Protein AF-A0A2P2KUN7-F1 (afdb_monomer)

Structure (mmCIF, N/CA/C/O backbone):
data_AF-A0A2P2KUN7-F1
#
_entry.id   AF-A0A2P2KUN7-F1
#
loop_
_atom_site.group_PDB
_atom_site.id
_atom_site.type_symbol
_atom_site.label_atom_id
_atom_site.label_alt_id
_atom_site.label_comp_id
_atom_site.label_asym_id
_atom_site.label_entity_id
_atom_site.label_seq_id
_atom_site.pdbx_PDB_ins_code
_atom_site.Cartn_x
_atom_site.Cartn_y
_atom_site.Cartn_z
_atom_site.occupancy
_atom_site.B_iso_or_equiv
_atom_site.auth_seq_id
_atom_site.auth_comp_id
_atom_site.auth_asym_id
_atom_site.auth_atom_id
_atom_site.pdbx_PDB_model_num
ATOM 1 N N . MET A 1 1 ? -25.362 28.959 31.422 1.00 36.91 1 MET A N 1
ATOM 2 C CA . MET A 1 1 ? -25.036 28.466 30.067 1.00 36.91 1 MET A CA 1
ATOM 3 C C . MET A 1 1 ? -24.163 27.237 30.239 1.00 36.91 1 MET A C 1
ATOM 5 O O . MET A 1 1 ? -23.144 27.335 30.906 1.00 36.91 1 MET A O 1
ATOM 9 N N . LYS A 1 2 ? -24.636 26.069 29.796 1.00 48.44 2 LYS A N 1
ATOM 10 C CA . LYS A 1 2 ? -23.976 24.772 29.997 1.00 48.44 2 LYS A CA 1
ATOM 11 C C . LYS A 1 2 ? -23.300 24.327 28.696 1.00 48.44 2 LYS A C 1
ATOM 13 O O . LYS A 1 2 ? -23.840 24.568 27.621 1.00 48.44 2 LYS A O 1
ATOM 18 N N . SER A 1 3 ? -22.166 23.643 28.877 1.00 45.91 3 SER A N 1
ATOM 19 C CA . SER A 1 3 ? -21.420 22.771 27.951 1.00 45.91 3 SER A CA 1
ATOM 20 C C . SER A 1 3 ? -20.601 23.395 26.804 1.00 45.91 3 SER A C 1
ATOM 22 O O . SER A 1 3 ? -21.034 23.409 25.659 1.00 45.91 3 SER A O 1
ATOM 24 N N . LEU A 1 4 ? -19.337 23.734 27.106 1.00 48.34 4 LEU A N 1
ATOM 25 C CA . LEU A 1 4 ? -18.193 23.693 26.165 1.00 48.34 4 LEU A CA 1
ATOM 26 C C . LEU A 1 4 ? -17.380 22.377 26.273 1.00 48.34 4 LEU A C 1
ATOM 28 O O . LEU A 1 4 ? -16.422 22.163 25.543 1.00 48.34 4 LEU A O 1
ATOM 32 N N . GLN A 1 5 ? -17.790 21.453 27.146 1.00 49.41 5 GLN A N 1
ATOM 33 C CA . GLN A 1 5 ? -17.000 20.285 27.565 1.00 49.41 5 GLN A CA 1
ATOM 34 C C . GLN A 1 5 ? -17.011 19.101 26.570 1.00 49.41 5 GLN A C 1
ATOM 36 O O . GLN A 1 5 ? -16.360 18.086 26.795 1.00 49.41 5 GLN A O 1
ATOM 41 N N . GLY A 1 6 ? -17.756 19.204 25.462 1.00 46.31 6 GLY A N 1
ATOM 42 C CA . GLY A 1 6 ? -17.909 18.117 24.483 1.00 46.31 6 GLY A CA 1
ATOM 43 C C . GLY A 1 6 ? -16.865 18.093 23.359 1.00 46.31 6 GLY A C 1
ATOM 44 O O . GLY A 1 6 ? -16.671 17.052 22.733 1.00 46.31 6 GLY A O 1
ATOM 45 N N . ALA A 1 7 ? -16.195 19.217 23.085 1.00 49.75 7 ALA A N 1
ATOM 46 C CA . ALA A 1 7 ? -15.237 19.312 21.979 1.00 49.75 7 ALA A CA 1
ATOM 47 C C . ALA A 1 7 ? -13.875 18.684 22.330 1.00 49.75 7 ALA A C 1
ATOM 49 O O . ALA A 1 7 ? -13.266 18.014 21.498 1.00 49.75 7 ALA A O 1
ATOM 50 N N . GLU A 1 8 ? -13.435 18.830 23.580 1.00 46.00 8 GLU A N 1
ATOM 51 C CA . GLU A 1 8 ? -12.116 18.371 24.029 1.00 46.00 8 GLU A CA 1
ATOM 52 C C . GLU A 1 8 ? -12.038 16.841 24.160 1.0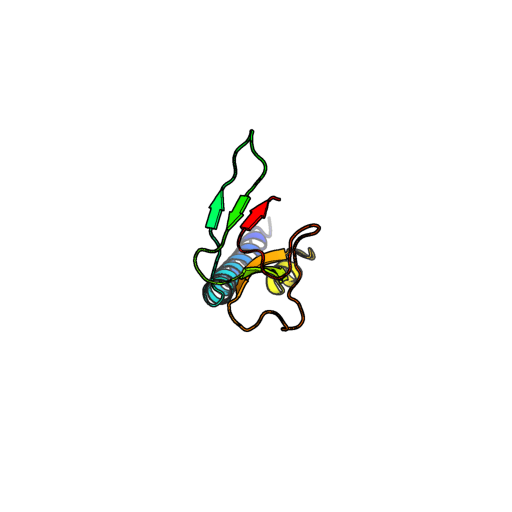0 46.00 8 GLU A C 1
ATOM 54 O O . GLU A 1 8 ? -11.036 16.236 23.783 1.00 46.00 8 GLU A O 1
ATOM 59 N N . ALA A 1 9 ? -13.129 16.184 24.574 1.00 49.12 9 ALA A N 1
ATOM 60 C CA . ALA A 1 9 ? -13.190 14.722 24.667 1.00 49.12 9 ALA A CA 1
ATOM 61 C C . ALA A 1 9 ? -13.134 14.028 23.290 1.00 49.12 9 ALA A C 1
ATOM 63 O O . ALA A 1 9 ? -12.542 12.956 23.158 1.00 49.12 9 ALA A O 1
ATOM 64 N N . LYS A 1 10 ? -13.697 14.649 22.239 1.00 46.66 10 LYS A N 1
ATOM 65 C CA . LYS A 1 10 ? -13.575 14.145 20.859 1.00 46.66 10 LYS A CA 1
ATOM 66 C C . LYS A 1 10 ? -12.169 14.352 20.288 1.00 46.66 10 LYS A C 1
ATOM 68 O O . LYS A 1 10 ? -11.684 13.489 19.560 1.00 46.66 10 LYS A O 1
ATOM 73 N N . ALA A 1 11 ? -11.507 15.458 20.631 1.00 49.75 11 ALA A N 1
ATOM 74 C CA . ALA A 1 11 ? -10.143 15.740 20.186 1.00 49.75 11 ALA A CA 1
ATOM 75 C C . ALA A 1 11 ? -9.107 14.815 20.853 1.00 49.75 11 ALA A C 1
ATOM 77 O O . ALA A 1 11 ? -8.237 14.282 20.166 1.00 49.75 11 ALA A O 1
ATOM 78 N N . ALA A 1 12 ? -9.237 14.557 22.160 1.00 48.34 12 ALA A N 1
ATOM 79 C CA . ALA A 1 12 ? -8.324 13.684 22.903 1.00 48.34 12 ALA A CA 1
ATOM 80 C C . ALA A 1 12 ? -8.377 12.220 22.423 1.00 48.34 12 ALA A C 1
ATOM 82 O O . ALA A 1 12 ? -7.335 11.589 22.245 1.00 48.34 12 ALA A O 1
ATOM 83 N N . GLY A 1 13 ? -9.576 11.701 22.122 1.00 51.28 13 GLY A N 1
ATOM 84 C CA . GLY A 1 13 ? -9.734 10.371 21.523 1.00 51.28 13 GLY A CA 1
ATOM 85 C C . GLY A 1 13 ? -9.123 10.273 20.119 1.00 51.28 13 GLY A C 1
ATOM 86 O O . GLY A 1 13 ? -8.451 9.294 19.803 1.00 51.28 13 GLY A O 1
ATOM 87 N N . GLY A 1 14 ? -9.287 11.309 19.288 1.00 55.44 14 GLY A N 1
ATOM 88 C CA . GLY A 1 14 ? -8.699 11.361 17.943 1.00 55.44 14 GLY A CA 1
ATOM 89 C C . GLY A 1 14 ? -7.167 11.459 17.932 1.00 55.44 14 GLY A C 1
ATOM 90 O O . GLY A 1 14 ? -6.523 10.868 17.062 1.00 55.44 14 GLY A O 1
ATOM 91 N N . ALA A 1 15 ? -6.575 12.160 18.905 1.00 57.59 15 ALA A N 1
ATOM 92 C CA . ALA A 1 15 ? -5.124 12.292 19.045 1.00 57.59 15 ALA A CA 1
ATOM 93 C C . ALA A 1 15 ? -4.45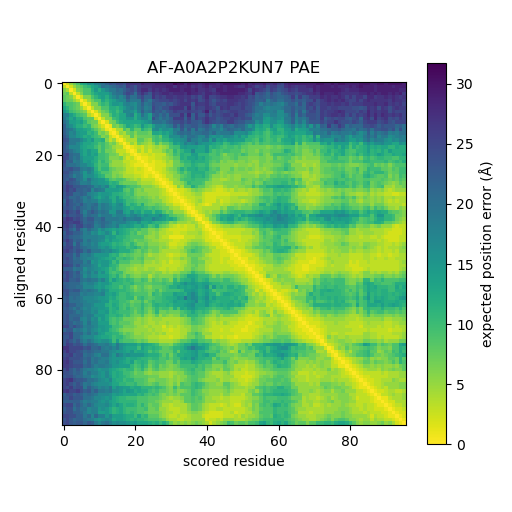4 10.959 19.426 1.00 57.59 15 ALA A C 1
ATOM 95 O O . ALA A 1 15 ? -3.497 10.553 18.766 1.00 57.59 15 ALA A O 1
ATOM 96 N N . GLN A 1 16 ? -5.005 10.231 20.406 1.00 55.91 16 GLN A N 1
ATOM 97 C CA . GLN A 1 16 ? -4.489 8.914 20.810 1.00 55.91 16 GLN A CA 1
ATOM 98 C C . GLN A 1 16 ? -4.586 7.883 19.672 1.00 55.91 16 GLN A C 1
ATOM 100 O O . GLN A 1 16 ? -3.666 7.095 19.455 1.00 55.91 16 GLN A O 1
ATOM 105 N N . LEU A 1 17 ? -5.682 7.910 18.905 1.00 58.72 17 LEU A N 1
ATOM 106 C CA . LEU A 1 17 ? -5.878 7.022 17.756 1.00 58.72 17 LEU A CA 1
ATOM 107 C C . LEU A 1 17 ? -4.945 7.373 16.589 1.00 58.72 17 LEU A C 1
ATOM 109 O O . LEU A 1 17 ? -4.424 6.470 15.940 1.00 58.72 17 LEU A O 1
ATOM 113 N N . SER A 1 18 ? -4.674 8.663 16.359 1.00 61.72 18 SER A N 1
ATOM 114 C CA . SER A 1 18 ? -3.713 9.105 15.337 1.00 61.72 18 SER A CA 1
ATOM 115 C C . SER A 1 18 ? -2.284 8.681 15.666 1.00 61.72 18 SER A C 1
ATOM 117 O O . SER A 1 18 ? -1.524 8.322 14.769 1.00 61.72 18 SER A O 1
ATOM 119 N N . GLU A 1 19 ? -1.899 8.712 16.941 1.00 68.25 19 GLU A N 1
ATOM 120 C CA . GLU A 1 19 ? -0.565 8.291 17.370 1.00 68.25 19 GLU A CA 1
ATOM 121 C C . GLU A 1 19 ? -0.402 6.768 17.283 1.00 68.25 19 GLU A C 1
ATOM 123 O O . GLU A 1 19 ? 0.590 6.287 16.736 1.00 68.25 19 GLU A O 1
ATOM 128 N N . GLY A 1 20 ? -1.429 6.008 17.681 1.00 68.25 20 GLY A N 1
ATOM 129 C CA . GLY A 1 20 ? -1.496 4.565 17.437 1.00 68.25 20 GLY A CA 1
ATOM 130 C C . GLY A 1 20 ? -1.405 4.215 15.949 1.00 68.25 20 GLY A C 1
ATOM 131 O O . GLY A 1 20 ? -0.639 3.326 15.574 1.00 68.25 20 GLY A O 1
ATOM 132 N N . GLN A 1 21 ? -2.101 4.973 15.091 1.00 65.00 21 GLN A N 1
ATOM 133 C CA . GLN A 1 21 ? -2.038 4.792 13.643 1.00 65.00 21 GLN A CA 1
ATOM 134 C C . GLN A 1 21 ? -0.611 4.995 13.129 1.00 65.00 21 GLN A C 1
ATOM 136 O O . GLN A 1 21 ? -0.108 4.130 12.424 1.00 65.00 21 GLN A O 1
ATOM 141 N N . LYS A 1 22 ? 0.083 6.063 13.543 1.00 70.56 22 LYS A N 1
ATOM 142 C CA . LYS A 1 22 ? 1.484 6.312 13.158 1.00 70.56 22 LYS A CA 1
ATOM 143 C C . LYS A 1 22 ? 2.416 5.180 13.581 1.00 70.56 22 LYS A C 1
ATOM 145 O O . LYS A 1 22 ? 3.303 4.823 12.815 1.00 70.56 22 LYS A O 1
ATOM 150 N N . ILE A 1 23 ? 2.218 4.614 14.772 1.00 75.88 23 ILE A N 1
ATOM 151 C CA . ILE A 1 23 ? 3.046 3.515 15.284 1.00 75.88 23 ILE A CA 1
ATOM 152 C C . ILE A 1 23 ? 2.840 2.250 14.446 1.00 75.88 23 ILE A C 1
ATOM 154 O O . ILE A 1 23 ? 3.816 1.618 14.049 1.00 75.88 23 ILE A O 1
ATOM 158 N N . GLU A 1 24 ? 1.597 1.8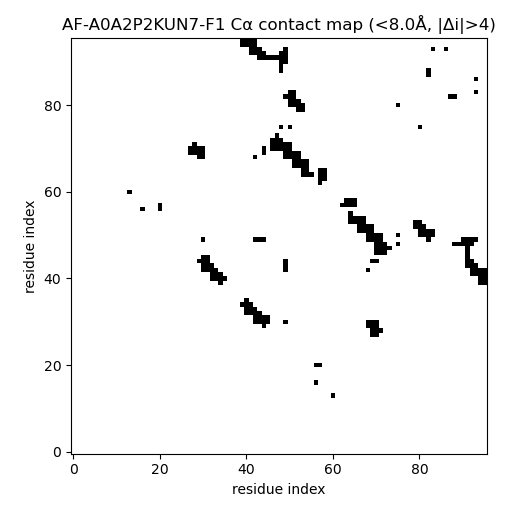74 14.141 1.00 75.06 24 GLU A N 1
ATOM 159 C CA . GLU A 1 24 ? 1.330 0.719 13.273 1.00 75.06 24 GLU A CA 1
ATOM 160 C C . GLU A 1 24 ? 1.776 0.959 11.827 1.00 75.06 24 GLU A C 1
ATOM 162 O O . GLU A 1 24 ? 2.374 0.085 11.201 1.00 75.06 24 GLU A O 1
ATOM 167 N N . GLU A 1 25 ? 1.568 2.172 11.321 1.00 71.75 25 GLU A N 1
ATOM 168 C CA . GLU A 1 25 ? 2.013 2.609 10.003 1.00 71.75 25 GLU A CA 1
ATOM 169 C C . GLU A 1 25 ? 3.542 2.641 9.871 1.00 71.75 25 GLU A C 1
ATOM 171 O O . GLU A 1 25 ? 4.042 2.413 8.768 1.00 71.75 25 GLU A O 1
ATOM 176 N N . ALA A 1 26 ? 4.271 2.889 10.964 1.00 75.88 26 ALA A N 1
ATOM 177 C CA . ALA A 1 26 ? 5.732 2.864 11.024 1.00 75.88 26 ALA A CA 1
ATOM 178 C C . ALA A 1 26 ? 6.312 1.444 11.114 1.00 75.88 26 ALA A C 1
ATOM 180 O O . ALA A 1 26 ? 7.451 1.228 10.708 1.00 75.88 26 ALA A O 1
ATOM 181 N N . LYS A 1 27 ? 5.543 0.460 11.606 1.00 78.19 27 LYS A N 1
ATOM 182 C CA . LYS A 1 27 ? 5.950 -0.959 11.552 1.00 78.19 27 LYS A CA 1
ATOM 183 C C . LYS A 1 27 ? 5.993 -1.481 10.117 1.00 78.19 27 LYS A C 1
ATOM 185 O O . LYS A 1 27 ? 6.712 -2.434 9.831 1.00 78.19 27 LYS A O 1
ATOM 190 N N . GLN A 1 28 ? 5.199 -0.891 9.225 1.00 71.94 28 GLN A N 1
ATOM 191 C CA . GLN A 1 28 ? 5.170 -1.255 7.816 1.00 71.94 28 GLN A CA 1
ATOM 192 C C . GLN A 1 28 ? 6.209 -0.445 7.031 1.00 71.94 28 GLN A C 1
ATOM 194 O O . GLN A 1 28 ? 6.225 0.782 7.150 1.00 71.94 28 GLN A O 1
ATOM 199 N N . PRO A 1 29 ? 7.019 -1.081 6.167 1.00 75.06 29 PRO A N 1
ATOM 200 C CA . PRO A 1 29 ? 7.966 -0.359 5.328 1.00 75.06 29 PRO A CA 1
ATOM 201 C C . PRO A 1 29 ? 7.212 0.623 4.420 1.00 75.06 29 PRO A C 1
ATOM 203 O O . PRO A 1 29 ? 6.332 0.225 3.651 1.00 75.06 29 PRO A O 1
ATOM 206 N N . SER A 1 30 ? 7.517 1.915 4.516 1.00 74.00 30 SER A N 1
ATOM 207 C CA . SER A 1 30 ? 6.900 2.942 3.673 1.00 74.00 30 SER A CA 1
ATOM 208 C C . SER A 1 30 ? 7.627 3.054 2.338 1.00 74.00 30 SER A C 1
ATOM 210 O O . SER A 1 30 ? 8.854 2.985 2.304 1.00 74.00 30 SER A O 1
ATOM 212 N N . CYS A 1 31 ? 6.896 3.293 1.250 1.00 83.88 31 CYS A N 1
ATOM 213 C CA . CYS A 1 31 ? 7.523 3.693 -0.010 1.00 83.88 31 CYS A CA 1
ATOM 214 C C . CYS A 1 31 ? 7.584 5.218 -0.127 1.00 83.88 31 CYS A C 1
ATOM 216 O O . CYS A 1 31 ? 6.823 5.938 0.523 1.00 83.88 31 CYS A O 1
ATOM 218 N N . ASN A 1 32 ? 8.478 5.712 -0.973 1.00 85.38 32 ASN A N 1
ATOM 219 C CA . ASN A 1 32 ? 8.566 7.129 -1.284 1.00 85.38 32 ASN A CA 1
ATOM 220 C C . ASN A 1 32 ? 7.380 7.542 -2.142 1.00 85.38 32 ASN A C 1
ATOM 222 O O . ASN A 1 32 ? 6.928 6.780 -2.992 1.00 85.38 32 ASN A O 1
ATOM 226 N N . SER A 1 33 ? 6.922 8.777 -1.973 1.00 83.38 33 SER A N 1
ATOM 227 C CA . SER A 1 33 ? 5.918 9.364 -2.853 1.00 83.38 33 SER A CA 1
ATOM 228 C C . SER A 1 33 ? 6.360 10.737 -3.322 1.00 83.38 33 SER A C 1
ATOM 230 O O . SER A 1 33 ? 6.855 11.543 -2.535 1.00 83.38 33 SER A O 1
ATOM 232 N N . ARG A 1 34 ? 6.118 11.028 -4.593 1.00 85.69 34 ARG A N 1
ATOM 233 C CA . ARG A 1 34 ? 6.308 12.334 -5.202 1.00 85.69 34 ARG A CA 1
ATOM 234 C C . ARG A 1 34 ? 5.016 12.766 -5.857 1.00 85.69 34 ARG A C 1
ATOM 236 O O . ARG A 1 34 ? 4.514 12.122 -6.769 1.00 85.69 34 ARG A O 1
ATOM 243 N N . TRP A 1 35 ? 4.534 13.926 -5.444 1.00 81.25 35 TRP A N 1
ATOM 244 C CA . TRP A 1 35 ? 3.389 14.568 -6.064 1.00 81.25 35 TRP A CA 1
ATOM 245 C C . TRP A 1 35 ? 3.844 15.814 -6.803 1.00 81.25 35 TRP A C 1
ATOM 247 O O . TRP A 1 35 ? 4.714 16.559 -6.352 1.00 81.25 35 TRP A O 1
ATOM 257 N N . SER A 1 36 ? 3.304 16.030 -7.992 1.00 79.31 36 SER A N 1
ATOM 258 C CA . SER A 1 36 ? 3.564 17.237 -8.764 1.00 79.31 36 SER A CA 1
ATOM 259 C C . SER A 1 36 ? 2.280 17.651 -9.461 1.00 79.31 36 SER A C 1
ATOM 261 O O . SER A 1 36 ? 1.635 16.836 -10.103 1.00 79.31 36 SER A O 1
ATOM 263 N N . GLN A 1 37 ? 1.930 18.936 -9.397 1.00 78.12 37 GLN A N 1
ATOM 264 C CA . GLN A 1 37 ? 0.686 19.449 -9.994 1.00 78.12 37 GLN A CA 1
ATOM 265 C C . GLN A 1 37 ? 0.546 19.108 -11.494 1.00 78.12 37 GLN A C 1
ATOM 267 O O . GLN A 1 37 ? -0.560 18.991 -12.000 1.00 78.12 37 GLN A O 1
ATOM 272 N N . LYS A 1 38 ? 1.672 18.936 -12.207 1.00 73.38 38 LYS A N 1
ATOM 273 C CA . LYS A 1 38 ? 1.725 18.619 -13.649 1.00 73.38 38 LYS A CA 1
ATOM 274 C C . LYS A 1 38 ? 1.902 17.133 -13.974 1.00 73.38 38 LYS A C 1
ATOM 276 O O . LYS A 1 38 ? 1.591 16.702 -15.078 1.00 73.38 38 LYS A O 1
ATOM 281 N N . LYS A 1 39 ? 2.490 16.364 -13.060 1.00 61.31 39 LYS A N 1
ATOM 282 C CA . LYS A 1 39 ? 2.751 14.932 -13.223 1.00 61.31 39 LYS A CA 1
ATOM 283 C C . LYS A 1 39 ? 2.101 14.275 -12.021 1.00 61.31 39 LYS A C 1
ATOM 285 O O . LYS A 1 39 ? 2.666 14.371 -10.937 1.00 61.31 39 LYS A O 1
ATOM 290 N N . ASN A 1 40 ? 0.928 13.685 -12.252 1.00 73.81 40 ASN A N 1
ATOM 291 C CA . ASN A 1 40 ? 0.178 12.824 -11.331 1.00 73.81 40 ASN A CA 1
ATOM 292 C C . ASN A 1 40 ? 1.078 12.071 -10.338 1.00 73.81 40 ASN A C 1
ATOM 294 O O . ASN A 1 40 ? 2.220 11.749 -10.681 1.00 73.81 40 ASN A O 1
ATOM 298 N N . GLY A 1 41 ? 0.560 11.797 -9.139 1.00 82.44 41 GLY A N 1
ATOM 299 C CA . GLY A 1 41 ? 1.331 11.226 -8.038 1.00 82.44 41 GLY A CA 1
ATOM 300 C C . GLY A 1 41 ? 2.104 9.981 -8.461 1.00 82.44 41 GLY A C 1
ATOM 301 O O . GLY 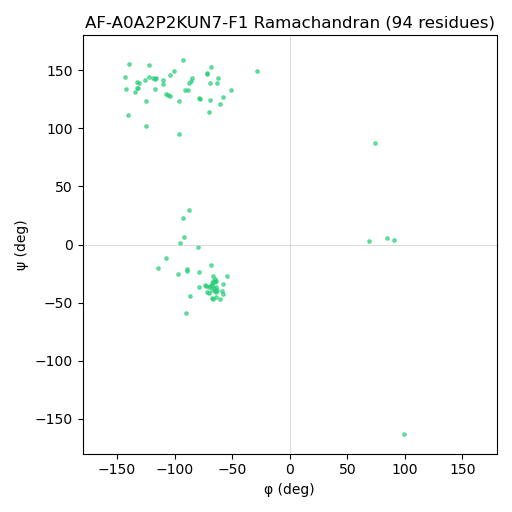A 1 41 ? 1.572 9.096 -9.116 1.00 82.44 41 GLY A O 1
ATOM 302 N N . GLU A 1 42 ? 3.378 9.909 -8.108 1.00 85.19 42 GLU A N 1
ATOM 303 C CA . GLU A 1 42 ? 4.199 8.718 -8.285 1.00 85.19 42 GLU A CA 1
ATOM 304 C C . GLU A 1 42 ? 4.634 8.221 -6.916 1.00 85.19 42 GLU A C 1
ATOM 306 O O . GLU A 1 42 ? 4.931 9.004 -6.016 1.00 85.19 42 GLU A O 1
ATOM 311 N N . MET A 1 43 ? 4.672 6.911 -6.755 1.00 85.06 43 MET A N 1
ATOM 312 C CA . MET A 1 43 ? 5.108 6.247 -5.546 1.00 85.06 43 MET A CA 1
ATOM 313 C C . MET A 1 43 ? 6.051 5.118 -5.906 1.00 85.06 43 MET A C 1
ATOM 315 O O . MET A 1 43 ? 5.722 4.319 -6.773 1.00 85.06 43 MET A O 1
ATOM 319 N N . TRP A 1 44 ? 7.200 5.022 -5.248 1.00 88.50 44 TRP A N 1
ATOM 320 C CA . TRP A 1 44 ? 8.170 3.959 -5.494 1.00 88.50 44 TRP A CA 1
ATOM 321 C C . TRP A 1 44 ? 8.845 3.504 -4.209 1.00 88.50 44 TRP A C 1
ATOM 323 O O . TRP A 1 44 ? 9.113 4.300 -3.310 1.00 88.50 44 TRP A O 1
ATOM 333 N N . CYS A 1 45 ? 9.132 2.212 -4.123 1.00 86.12 45 CYS A N 1
ATOM 334 C CA . CYS A 1 45 ? 9.848 1.615 -3.005 1.00 86.12 45 CYS A CA 1
ATOM 335 C C . CYS A 1 45 ? 11.289 1.326 -3.448 1.00 86.12 45 CYS A C 1
ATOM 337 O O . CYS A 1 45 ? 11.490 0.686 -4.481 1.00 86.12 45 CYS A O 1
ATOM 339 N N . ASP A 1 46 ? 12.287 1.783 -2.684 1.00 84.12 46 ASP A N 1
ATOM 340 C CA . ASP A 1 46 ? 13.700 1.470 -2.971 1.00 84.12 46 ASP A CA 1
ATOM 341 C C . ASP A 1 46 ? 13.984 -0.031 -2.821 1.00 84.12 46 ASP A C 1
ATOM 343 O O . ASP A 1 46 ? 14.792 -0.617 -3.541 1.00 84.12 46 ASP A O 1
ATOM 347 N N . ASP A 1 47 ? 13.268 -0.665 -1.896 1.00 83.25 47 ASP A N 1
ATOM 348 C CA . ASP A 1 47 ? 13.529 -2.017 -1.440 1.00 83.25 47 ASP A CA 1
ATOM 349 C C . ASP A 1 47 ? 12.204 -2.762 -1.227 1.00 83.25 47 ASP A C 1
ATOM 351 O O . ASP A 1 47 ? 11.417 -2.414 -0.347 1.00 83.25 47 ASP A O 1
ATOM 355 N N . GLY A 1 48 ? 11.942 -3.763 -2.073 1.00 85.88 48 GLY A N 1
ATOM 356 C CA . GLY A 1 48 ? 10.664 -4.480 -2.172 1.00 85.88 48 GLY A CA 1
ATOM 357 C C . GLY A 1 48 ? 9.766 -3.999 -3.318 1.00 85.88 48 GLY A C 1
ATOM 358 O O . GLY A 1 48 ? 10.228 -3.361 -4.265 1.00 85.88 48 GLY A O 1
ATOM 359 N N . PHE A 1 49 ? 8.487 -4.360 -3.242 1.00 85.94 49 PHE A N 1
ATOM 360 C CA . PHE A 1 49 ? 7.449 -4.086 -4.230 1.00 85.94 49 PHE A CA 1
ATOM 361 C C . PHE A 1 49 ? 6.302 -3.302 -3.600 1.00 85.94 49 PHE A C 1
ATOM 363 O O . PHE A 1 49 ? 5.931 -3.536 -2.448 1.00 85.94 49 PHE A O 1
ATOM 370 N N . SER A 1 50 ? 5.715 -2.397 -4.380 1.00 85.69 50 SER A N 1
ATOM 371 C CA . SER A 1 50 ? 4.645 -1.523 -3.910 1.00 85.69 50 SER A CA 1
ATOM 372 C C . SER A 1 50 ? 3.315 -2.276 -3.870 1.00 85.69 50 SER A C 1
ATOM 374 O O . SER A 1 50 ? 2.891 -2.879 -4.864 1.00 85.69 50 SER A O 1
ATOM 376 N N . ARG A 1 51 ? 2.642 -2.258 -2.715 1.00 86.56 51 ARG A N 1
ATOM 377 C CA . ARG A 1 51 ? 1.307 -2.843 -2.517 1.00 86.56 51 ARG A CA 1
ATOM 378 C C . ARG A 1 51 ? 0.386 -1.890 -1.801 1.00 86.56 51 ARG A C 1
ATOM 380 O O . ARG A 1 51 ? 0.787 -1.261 -0.829 1.00 86.56 51 ARG A O 1
ATOM 387 N N . LEU A 1 52 ? -0.868 -1.848 -2.230 1.00 83.75 52 LEU A N 1
ATOM 388 C CA . LEU A 1 52 ? -1.934 -1.201 -1.483 1.00 83.75 52 LEU A CA 1
ATOM 389 C C . LEU A 1 52 ? -2.392 -2.103 -0.350 1.00 83.75 52 LEU A C 1
ATOM 391 O O . LEU A 1 52 ? -2.801 -3.236 -0.577 1.00 83.75 52 LEU A O 1
ATOM 395 N N . VAL A 1 53 ? -2.361 -1.564 0.857 1.00 83.62 53 VAL A N 1
ATOM 396 C CA . VAL A 1 53 ? -2.902 -2.171 2.065 1.00 83.62 53 VAL A CA 1
ATOM 397 C C . VAL A 1 53 ? -3.989 -1.272 2.631 1.00 83.62 53 VAL A C 1
ATOM 399 O O . VAL A 1 53 ? -3.914 -0.041 2.560 1.00 83.62 53 VAL A O 1
ATOM 402 N N . GLN A 1 54 ? -5.036 -1.885 3.170 1.00 80.06 54 GLN A N 1
ATOM 403 C CA . GLN A 1 54 ? -6.122 -1.159 3.820 1.00 80.06 54 GLN A CA 1
ATOM 404 C C . GLN A 1 54 ? -5.649 -0.579 5.156 1.00 80.06 54 GLN A C 1
ATOM 406 O O . GLN A 1 54 ? -4.832 -1.186 5.845 1.00 80.06 54 GLN A O 1
ATOM 411 N N . ARG A 1 55 ? -6.173 0.592 5.531 1.00 77.38 55 ARG A N 1
ATOM 412 C CA . ARG A 1 55 ? -5.968 1.204 6.847 1.00 77.38 55 ARG A CA 1
ATOM 413 C C . ARG A 1 55 ? -7.145 0.869 7.764 1.00 77.38 55 ARG A C 1
ATOM 415 O O . ARG A 1 55 ? -8.153 1.577 7.721 1.00 77.38 55 ARG A O 1
ATOM 422 N N . PRO A 1 56 ? -7.044 -0.189 8.590 1.00 66.50 56 PRO A N 1
ATOM 423 C CA . PRO A 1 56 ? -8.158 -0.627 9.426 1.00 66.50 56 PRO A CA 1
ATOM 424 C C . PRO A 1 56 ? -8.564 0.419 10.475 1.00 66.50 56 PRO A C 1
ATOM 426 O O . PRO A 1 56 ? -9.755 0.607 10.708 1.00 66.50 56 PRO A O 1
ATOM 429 N N . LEU A 1 57 ? -7.613 1.159 11.061 1.00 66.88 57 LEU A N 1
ATOM 430 C CA . LEU A 1 57 ? -7.944 2.197 12.048 1.00 66.88 57 LEU A CA 1
ATOM 431 C C . LEU A 1 57 ? -8.656 3.413 11.442 1.00 66.88 57 LEU A C 1
ATOM 433 O O . LEU A 1 57 ? -9.557 3.963 12.072 1.00 66.88 57 LEU A O 1
ATOM 437 N N . GLU A 1 58 ? -8.312 3.818 10.218 1.00 65.31 58 GLU A N 1
ATOM 438 C CA . GLU A 1 58 ? -8.926 4.996 9.589 1.00 65.31 58 GLU A CA 1
ATOM 439 C C . GLU A 1 58 ? -10.420 4.757 9.304 1.00 65.31 58 GLU A C 1
ATOM 441 O O . GLU A 1 58 ? -11.231 5.676 9.438 1.00 65.31 58 GLU A O 1
ATOM 446 N N . VAL A 1 59 ? -10.809 3.504 9.029 1.00 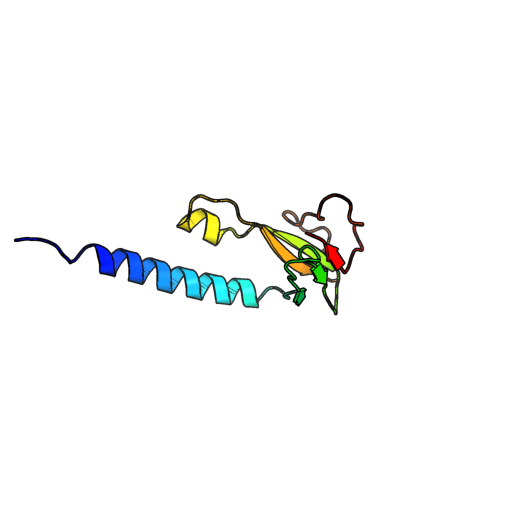66.06 59 VAL A N 1
ATOM 447 C CA . VAL A 1 59 ? -12.216 3.078 8.920 1.00 66.06 59 VAL A CA 1
ATOM 448 C C . VAL A 1 59 ? -12.944 3.218 10.251 1.00 66.06 59 VAL A C 1
ATOM 450 O O . VAL A 1 59 ? -14.052 3.743 10.276 1.00 66.06 59 VAL A O 1
ATOM 453 N N . ALA A 1 60 ? -12.336 2.787 11.357 1.00 64.31 60 ALA A N 1
ATOM 454 C CA . ALA A 1 60 ? -12.958 2.880 12.677 1.00 64.31 60 ALA A CA 1
ATOM 455 C C . ALA A 1 60 ? -13.181 4.338 13.119 1.00 64.31 60 ALA A C 1
ATOM 457 O O . ALA A 1 60 ? -14.147 4.631 13.820 1.00 64.31 60 ALA A O 1
ATOM 458 N N . VAL A 1 61 ? -12.311 5.258 12.688 1.00 66.25 61 VAL A N 1
ATOM 459 C CA . VAL A 1 61 ? -12.382 6.682 13.050 1.00 66.25 61 VAL A CA 1
ATOM 460 C C . VAL A 1 61 ? -13.292 7.476 12.112 1.00 66.25 61 VAL A C 1
ATOM 462 O O . VAL A 1 61 ? -14.081 8.304 12.564 1.00 66.25 61 VAL A O 1
ATOM 465 N N . THR A 1 62 ? -13.181 7.258 10.802 1.00 69.25 62 THR A N 1
ATOM 466 C CA . THR A 1 62 ? -13.835 8.105 9.788 1.00 69.25 62 THR A CA 1
ATOM 467 C C . THR A 1 62 ? -15.016 7.433 9.093 1.00 69.25 62 THR A C 1
ATOM 469 O O . THR A 1 62 ? -15.742 8.091 8.347 1.00 69.25 62 THR A O 1
ATOM 472 N N . GLY A 1 63 ? -15.192 6.123 9.283 1.00 72.56 63 GLY A N 1
ATOM 473 C CA . GLY A 1 63 ? -16.120 5.297 8.511 1.00 72.56 63 GLY A CA 1
ATOM 474 C C . GLY A 1 63 ? -15.701 5.099 7.050 1.00 72.56 63 GLY A C 1
ATOM 475 O O . GLY A 1 63 ? -16.449 4.497 6.283 1.00 72.56 63 GLY A O 1
ATOM 476 N N . LYS A 1 64 ? -14.535 5.613 6.630 1.00 72.75 64 LYS A N 1
ATOM 477 C CA . LYS A 1 64 ? -14.070 5.562 5.241 1.00 72.75 64 LYS A CA 1
ATOM 478 C C . LYS A 1 64 ? -12.931 4.564 5.082 1.00 72.75 64 LYS A C 1
ATOM 480 O O . LYS A 1 64 ? -11.931 4.612 5.791 1.00 72.75 64 LYS A O 1
ATOM 485 N N . MET A 1 65 ? -13.080 3.686 4.093 1.00 73.94 65 MET A N 1
ATOM 486 C CA . MET A 1 65 ? -12.024 2.778 3.650 1.00 73.94 65 MET A CA 1
ATOM 487 C C . MET A 1 65 ? -10.933 3.573 2.943 1.00 73.94 65 MET A C 1
ATOM 489 O O . MET A 1 65 ? -11.149 4.136 1.872 1.00 73.94 65 MET A O 1
ATOM 493 N N . SER A 1 66 ? -9.756 3.596 3.553 1.00 77.62 66 SER A N 1
ATOM 494 C CA . SER A 1 66 ? -8.569 4.260 3.033 1.00 77.62 66 SER A CA 1
ATOM 495 C C . SER A 1 66 ? -7.502 3.212 2.772 1.00 77.62 66 SER A C 1
ATOM 497 O O . SER A 1 66 ? -7.280 2.325 3.598 1.00 77.62 66 SER A O 1
ATOM 499 N N . LYS A 1 67 ? -6.864 3.281 1.605 1.00 81.88 67 LYS A N 1
ATOM 500 C CA . LYS A 1 67 ? -5.749 2.403 1.245 1.00 81.88 67 LYS A CA 1
ATOM 501 C C . LYS A 1 67 ? -4.476 3.230 1.214 1.00 81.88 67 LYS A C 1
ATOM 503 O O . LYS A 1 67 ? -4.487 4.371 0.758 1.00 81.88 67 LYS A O 1
ATOM 508 N N . ARG A 1 68 ? -3.381 2.644 1.680 1.00 80.38 68 ARG A N 1
ATOM 509 C CA . ARG A 1 68 ? -2.038 3.211 1.565 1.00 80.38 68 ARG A CA 1
ATOM 510 C C . ARG A 1 68 ? -1.149 2.235 0.834 1.00 80.38 68 ARG A C 1
ATOM 512 O O . ARG A 1 68 ? -1.373 1.033 0.886 1.00 80.38 68 ARG A O 1
ATOM 519 N N . PHE A 1 69 ? -0.121 2.746 0.194 1.00 82.62 69 PHE A N 1
ATOM 520 C CA . PHE A 1 69 ? 0.921 1.896 -0.347 1.00 82.62 69 PHE A CA 1
ATOM 521 C C . PHE A 1 69 ? 1.970 1.598 0.733 1.00 82.62 69 PHE A C 1
ATOM 523 O O . PHE A 1 69 ? 2.340 2.476 1.514 1.00 82.62 69 PHE A O 1
ATOM 530 N N . ALA A 1 70 ? 2.463 0.369 0.753 1.00 84.75 70 ALA A N 1
ATOM 531 C CA . ALA A 1 70 ? 3.560 -0.086 1.594 1.00 84.75 70 ALA A CA 1
ATOM 532 C C . ALA A 1 70 ? 4.470 -1.024 0.790 1.00 84.75 70 ALA A C 1
ATOM 534 O O . ALA A 1 70 ? 4.038 -1.615 -0.206 1.00 84.75 70 ALA A O 1
ATOM 535 N N . SER A 1 71 ? 5.733 -1.124 1.207 1.00 85.56 71 SER A N 1
ATOM 536 C CA . SER A 1 71 ? 6.714 -1.981 0.546 1.00 85.56 71 SER A CA 1
ATOM 537 C C . SER A 1 71 ? 6.728 -3.370 1.162 1.00 85.56 71 SER A C 1
ATOM 539 O O . SER A 1 71 ? 6.813 -3.518 2.381 1.00 85.56 71 SER A O 1
ATOM 541 N N . PHE A 1 72 ? 6.712 -4.392 0.310 1.00 84.00 72 PHE A N 1
ATOM 542 C CA . PHE A 1 72 ? 6.830 -5.791 0.710 1.00 84.00 72 PHE A CA 1
ATOM 543 C C . PHE A 1 72 ? 7.847 -6.502 -0.177 1.00 8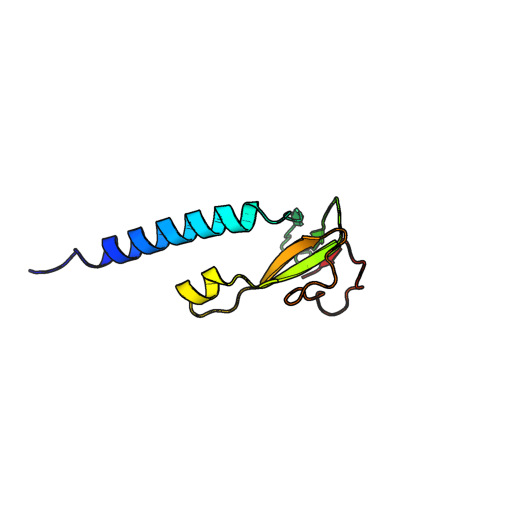4.00 72 PHE A C 1
ATOM 545 O O . PHE A 1 72 ? 7.832 -6.337 -1.392 1.00 84.00 72 PHE A O 1
ATOM 552 N N . LYS A 1 73 ? 8.743 -7.298 0.413 1.00 79.62 73 LYS A N 1
ATOM 553 C CA . LYS A 1 73 ? 9.760 -8.045 -0.350 1.00 79.62 73 LYS A CA 1
ATOM 554 C C . LYS A 1 73 ? 9.279 -9.427 -0.769 1.00 79.62 73 LYS A C 1
ATOM 556 O O . LYS A 1 73 ? 9.230 -9.727 -1.952 1.00 79.62 73 LYS A O 1
ATOM 561 N N . ASP A 1 74 ? 8.930 -10.236 0.224 1.00 72.88 74 ASP A N 1
ATOM 562 C CA . ASP A 1 74 ? 8.636 -11.666 0.066 1.00 72.88 74 ASP A CA 1
ATOM 563 C C . ASP A 1 74 ? 7.164 -11.986 0.376 1.00 72.88 74 ASP A C 1
ATOM 565 O O . ASP A 1 74 ? 6.579 -12.954 -0.094 1.00 72.88 74 ASP A O 1
ATOM 569 N N . GLN A 1 75 ? 6.503 -11.094 1.113 1.00 70.69 75 GLN A N 1
ATOM 570 C CA . GLN A 1 75 ? 5.152 -11.298 1.625 1.00 70.69 75 GLN A CA 1
ATOM 571 C C . GLN A 1 75 ? 4.041 -10.863 0.656 1.00 70.69 75 GLN A C 1
ATOM 573 O O . GLN A 1 75 ? 2.969 -10.446 1.086 1.00 70.69 75 GLN A O 1
ATOM 578 N N . LEU A 1 76 ? 4.279 -10.941 -0.652 1.00 71.12 76 LEU A N 1
ATOM 579 C CA . LEU A 1 76 ? 3.358 -10.416 -1.666 1.00 71.12 76 LEU A CA 1
ATOM 580 C C . LEU A 1 76 ? 2.032 -11.190 -1.755 1.00 71.12 76 LEU A C 1
ATOM 582 O O . LEU A 1 76 ? 1.066 -10.682 -2.328 1.00 71.12 76 LEU A O 1
ATOM 586 N N . SER A 1 77 ? 1.989 -12.407 -1.211 1.00 69.56 77 SER A N 1
ATOM 587 C CA . SER A 1 77 ? 0.814 -13.289 -1.196 1.00 69.56 77 SER A CA 1
ATOM 588 C C . SER A 1 77 ? -0.059 -13.124 0.051 1.00 69.56 77 SER A C 1
ATOM 590 O O . SER A 1 77 ? -0.983 -13.910 0.256 1.00 69.56 77 SER A O 1
ATOM 592 N N . GLN A 1 78 ? 0.225 -12.145 0.916 1.00 70.56 78 GLN A N 1
ATOM 593 C CA . GLN A 1 78 ? -0.598 -11.925 2.101 1.00 70.56 78 GLN A CA 1
ATOM 594 C C . GLN A 1 78 ? -1.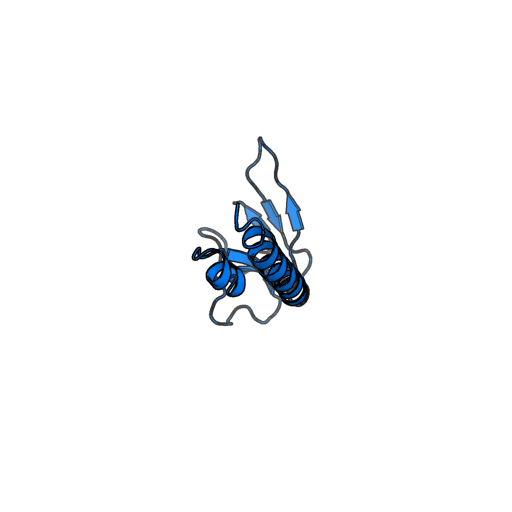989 -11.377 1.729 1.00 70.56 78 GLN A C 1
ATOM 596 O O . GLN A 1 78 ? -2.107 -10.492 0.873 1.00 70.56 78 GLN A O 1
ATOM 601 N N . PRO A 1 79 ? -3.055 -11.863 2.389 1.00 70.81 79 PRO A N 1
ATOM 602 C CA . PRO A 1 79 ? -4.404 -11.362 2.170 1.00 70.81 79 PRO A CA 1
ATOM 603 C C . PRO A 1 79 ? -4.504 -9.883 2.567 1.00 70.81 79 PRO A C 1
ATOM 605 O O . PRO A 1 79 ? -3.950 -9.455 3.577 1.00 70.81 79 PRO A O 1
ATOM 608 N N . GLY A 1 80 ? -5.222 -9.095 1.763 1.00 73.31 80 GLY A N 1
ATOM 609 C CA . GLY A 1 80 ? -5.382 -7.650 1.977 1.00 73.31 80 GLY A CA 1
ATOM 610 C C . GLY A 1 80 ? -4.329 -6.772 1.293 1.00 73.31 80 GLY A C 1
ATOM 611 O O . GLY A 1 80 ? -4.371 -5.553 1.461 1.00 73.31 80 GLY A O 1
ATOM 612 N N . MET A 1 81 ? -3.419 -7.366 0.512 1.00 76.50 81 MET A N 1
ATOM 613 C CA . MET A 1 81 ? -2.513 -6.647 -0.384 1.00 76.50 81 MET A CA 1
ATOM 614 C C . MET A 1 81 ? -3.074 -6.614 -1.801 1.00 76.50 81 MET A C 1
ATOM 616 O O . MET A 1 81 ? -3.325 -7.648 -2.414 1.00 76.50 81 MET A O 1
ATOM 620 N N . GLU A 1 82 ? -3.232 -5.414 -2.342 1.00 82.06 82 GLU A N 1
ATOM 621 C CA . GLU A 1 82 ? -3.723 -5.190 -3.696 1.00 82.06 82 GLU A CA 1
ATOM 622 C C . GLU A 1 82 ? -2.633 -4.533 -4.549 1.00 82.06 82 GLU A C 1
ATOM 624 O O . GLU A 1 82 ? -1.860 -3.692 -4.083 1.00 82.06 82 GLU A O 1
ATOM 629 N N . VAL A 1 83 ? -2.565 -4.907 -5.824 1.00 82.25 83 VAL A N 1
ATOM 630 C CA . VAL A 1 83 ? -1.729 -4.212 -6.810 1.00 82.25 83 VAL A CA 1
ATOM 631 C C . VAL A 1 83 ? -2.550 -3.072 -7.403 1.00 82.25 83 VAL A C 1
ATOM 633 O O . VAL A 1 83 ? -3.743 -3.238 -7.666 1.00 82.25 83 VAL A O 1
ATOM 636 N N . TYR A 1 84 ? -1.940 -1.900 -7.601 1.00 81.25 84 TYR A N 1
ATOM 637 C CA . TYR A 1 84 ? -2.645 -0.792 -8.243 1.00 81.25 84 TYR A CA 1
ATOM 638 C C . TYR A 1 84 ? -3.042 -1.180 -9.672 1.00 81.25 84 TYR A C 1
ATOM 640 O O . TYR A 1 84 ? -2.308 -1.884 -10.370 1.00 81.25 84 TYR A O 1
ATOM 648 N N . LYS A 1 85 ? -4.220 -0.739 -10.117 1.00 80.06 85 LYS A N 1
ATOM 649 C CA . LYS A 1 85 ? -4.774 -1.153 -11.409 1.00 80.06 85 LYS A CA 1
ATOM 650 C C . LYS A 1 85 ? -3.803 -0.803 -12.543 1.00 80.06 85 LYS A C 1
ATOM 652 O O . LYS A 1 85 ? -3.409 0.349 -12.685 1.00 80.06 85 LYS A O 1
ATOM 657 N N . GLY A 1 86 ? -3.463 -1.797 -13.364 1.00 78.38 86 GLY A N 1
ATOM 658 C CA . GLY A 1 86 ? -2.554 -1.626 -14.503 1.00 78.38 86 GLY A CA 1
ATOM 659 C C . GLY A 1 86 ? -1.065 -1.727 -14.164 1.00 78.38 86 GLY A C 1
ATOM 660 O O . GLY A 1 86 ? -0.245 -1.511 -15.051 1.00 78.38 86 GLY A O 1
ATOM 661 N N . TYR A 1 87 ? -0.712 -2.068 -12.921 1.00 82.69 87 TYR A N 1
ATOM 662 C CA . TYR A 1 87 ? 0.663 -2.360 -12.521 1.00 82.69 87 TYR A CA 1
ATOM 663 C C . TYR A 1 87 ? 0.917 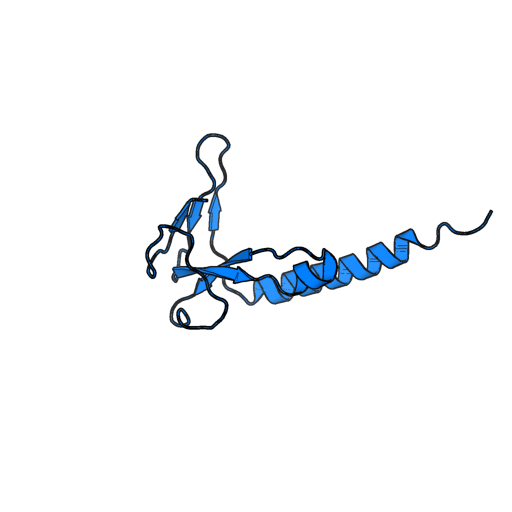-3.859 -12.433 1.00 82.69 87 TYR A C 1
ATOM 665 O O . TYR A 1 87 ? 0.022 -4.642 -12.117 1.00 82.69 87 TYR A O 1
ATOM 673 N N . ASP A 1 88 ? 2.161 -4.240 -12.717 1.00 83.25 88 ASP A N 1
ATOM 674 C CA . ASP A 1 88 ? 2.621 -5.613 -12.573 1.00 83.25 88 ASP A CA 1
ATOM 675 C C . ASP A 1 88 ? 2.690 -6.019 -11.095 1.00 83.25 88 ASP A C 1
ATOM 677 O O . ASP A 1 88 ? 2.912 -5.189 -10.206 1.00 83.25 88 ASP A O 1
ATOM 681 N N . TYR A 1 89 ? 2.550 -7.315 -10.822 1.00 80.19 89 TYR A N 1
ATOM 682 C CA . TYR A 1 89 ? 2.732 -7.839 -9.475 1.00 80.19 89 TYR A CA 1
ATOM 683 C C . TYR A 1 89 ? 4.140 -7.517 -8.948 1.00 80.19 89 TYR A C 1
ATOM 685 O O . TYR A 1 89 ? 4.303 -7.187 -7.785 1.00 80.19 89 TYR A O 1
ATOM 693 N N . LEU A 1 90 ? 5.177 -7.481 -9.768 1.00 81.81 90 LEU A N 1
ATOM 694 C CA . LEU A 1 90 ? 6.530 -7.125 -9.337 1.00 81.81 90 LEU A CA 1
ATOM 695 C C . LEU A 1 90 ? 6.838 -5.625 -9.513 1.00 81.81 90 LEU A C 1
ATOM 697 O O . LEU A 1 90 ? 8.000 -5.221 -9.588 1.00 81.81 90 LEU A O 1
ATOM 701 N N . ALA A 1 91 ? 5.816 -4.764 -9.560 1.00 84.12 91 ALA A N 1
ATOM 702 C CA . ALA A 1 91 ? 6.015 -3.324 -9.665 1.00 84.12 91 ALA A CA 1
ATOM 703 C C . ALA A 1 91 ? 6.610 -2.726 -8.379 1.00 84.12 91 ALA A C 1
ATOM 705 O O . ALA A 1 91 ? 6.052 -2.825 -7.283 1.00 84.12 91 ALA A O 1
ATOM 706 N N . LYS A 1 92 ? 7.740 -2.032 -8.533 1.00 84.62 92 LYS A N 1
ATOM 707 C CA . LYS A 1 92 ? 8.363 -1.230 -7.467 1.00 84.62 92 LYS A CA 1
ATOM 708 C C . LYS A 1 92 ? 7.862 0.208 -7.432 1.00 84.62 92 LYS A C 1
ATOM 710 O O . LYS A 1 92 ? 7.950 0.850 -6.392 1.00 84.62 92 LYS A O 1
ATOM 715 N N . ALA A 1 93 ? 7.336 0.695 -8.555 1.00 84.06 93 ALA A N 1
ATOM 716 C CA . ALA A 1 93 ? 6.786 2.032 -8.699 1.00 84.06 93 ALA A CA 1
ATOM 717 C C . ALA A 1 93 ? 5.353 1.974 -9.235 1.00 84.06 93 ALA A C 1
ATOM 719 O O . ALA A 1 93 ? 5.038 1.152 -10.094 1.00 84.06 93 ALA A O 1
ATOM 720 N N . CYS A 1 94 ? 4.495 2.847 -8.722 1.00 82.00 94 CYS A N 1
ATOM 721 C CA . CYS A 1 94 ? 3.100 3.017 -9.092 1.00 82.00 94 C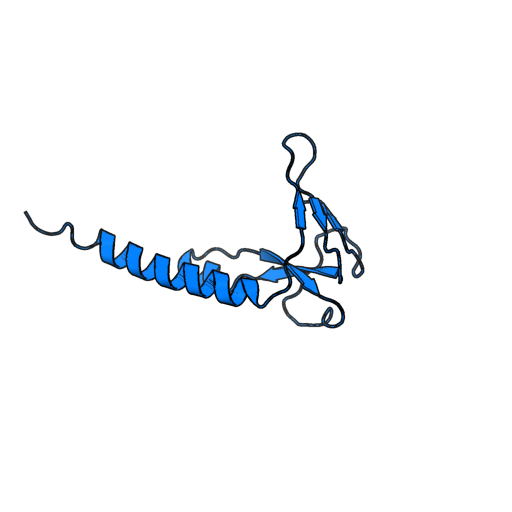YS A CA 1
ATOM 722 C C . CYS A 1 94 ? 2.811 4.501 -9.314 1.00 82.00 94 CYS A C 1
ATOM 724 O O . CYS A 1 94 ? 3.205 5.345 -8.513 1.00 82.00 94 CYS A O 1
ATOM 726 N N . ARG A 1 95 ? 2.106 4.821 -10.393 1.00 81.19 95 ARG A N 1
ATOM 727 C CA . ARG A 1 95 ? 1.614 6.159 -10.704 1.00 81.19 95 ARG A CA 1
ATOM 728 C C . ARG A 1 95 ? 0.115 6.171 -10.441 1.00 81.19 95 ARG A C 1
ATOM 730 O O . ARG A 1 95 ? -0.592 5.273 -10.895 1.00 81.19 95 ARG A O 1
ATOM 737 N N . VAL A 1 96 ? -0.313 7.155 -9.666 1.00 72.50 96 VAL A N 1
ATOM 738 C CA . VAL A 1 96 ? -1.650 7.330 -9.093 1.00 72.50 96 VAL A CA 1
ATOM 739 C C . VAL A 1 96 ? -2.361 8.465 -9.800 1.00 72.50 96 VAL A C 1
ATOM 741 O O . VAL A 1 96 ? -1.710 9.513 -10.010 1.00 72.50 96 VAL A O 1
#

Mean predicted aligned error: 10.75 Å

Sequence (96 aa):
MKSLQGAEAKAAGGAQLSEGQKIEEAKQPSCNSRWSQKKNGEMWCDDGFSRLVQRPLEVAVTGKMSKRFASFKDQLSQPGMEVYKGYDYLAKACRV

Organism: Rhizophora mucronata (NCBI:txid61149)

pLDDT: mean 72.51, std 12.52, range [36.91, 88.5]

Secondary structure (DSSP, 8-state):
----THHHHHHHHHHHHHHHHHHHHHHSPPPEEEEETTEEEEEE-SSSEEEEEE-HHHHHHHS---EEEEEESS-TTSTTEEPPTT--TT-SEEE-

Nearest PDB structures (foldseek):
  7d20-assembly1_K  TM=3.137E-01  e=3.378E+00  Homo sapiens
  5lsu-assembly1_A  TM=3.776E-01  e=7.077E+00  Homo sapiens

Radius of gyration: 17.14 Å; Cα contacts (8 Å, |Δi|>4): 134; chains: 1; bounding box: 39×42×45 Å

Foldseek 3Di:
DDDPPPPVVLVVVVVVLVVVLVVVVVVFAAWDWDDDPVFAIKTFHPAAAWWWAWRPSCCVSPVDIDIHITGDHPCLVDPRTHDPPPDDSRHRMDGD

Solvent-accessible surface area (backbone atoms only — not comparable to full-atom values): 5706 Å² total; per-residue (Å²): 140,85,82,80,73,70,60,59,61,57,50,54,56,51,50,57,52,51,54,50,47,50,54,57,56,64,72,43,50,72,44,50,73,49,76,42,100,88,50,65,34,35,35,39,23,99,66,43,23,45,27,34,32,70,40,70,66,51,25,77,74,69,74,44,90,43,72,44,67,31,29,37,75,82,65,74,82,46,90,70,56,40,64,58,91,95,55,58,86,82,25,29,62,50,78,93